Protein AF-A0A965YCU4-F1 (afdb_monomer)

Foldseek 3Di:
DPPDWDEEADFLDQVCPVPQDVHNPPAPRLLSNVVPGQEYEDEVQQQQPPPPHNPPDDVVNVVVNVVSHDPRHYYHYRDHD

Sequence (81 aa):
MEGVHIGTCSWKYPSWEGLVYTQACEDEYLSQYQRRYRTVEVDQWFWSLGRSSYGLPDSSVVASYDRATDSSFRFTIKCPN

Radius of gyration: 13.8 Å; Cα contacts (8 Å, |Δi|>4): 101; chains: 1; bounding box: 33×26×37 Å

Secondary structure (DSSP, 8-state):
-TT---EEE----GGGBTTTBS-TTTS-HHHHHTTT-SEEEE-TTGGGSSSSS--PPPHHHHHHHHHHS-TT-EEEE----

Solvent-accessible surface area (backbone atoms only — not comparable to full-atom values): 5030 Å² total; per-residue (Å²): 122,88,93,70,74,60,62,45,82,57,70,91,54,73,86,34,47,82,76,64,31,90,52,82,82,85,48,62,55,60,47,44,40,55,78,80,30,49,30,38,34,45,55,91,34,24,82,18,39,93,55,105,51,74,48,62,87,54,65,70,59,54,52,49,53,53,74,41,46,61,94,82,54,44,80,46,73,45,69,58,88

Nearest PDB structures (foldseek):
  2r8r-assembly1_A  TM=4.314E-01  e=1.190E+00  Pseudomonas syringae pv. tomato str. DC3000
  2r8r-assembly2_B  TM=4.346E-01  e=2.805E+00  Pseudomonas syringae pv. tomato str. DC3000

Structure (mmCIF, N/CA/C/O backbone):
data_AF-A0A965YCU4-F1
#
_entry.id   AF-A0A965YCU4-F1
#
loop_
_atom_site.group_PDB
_atom_site.id
_atom_site.type_symbol
_atom_site.label_atom_id
_atom_site.label_alt_id
_atom_site.label_comp_id
_atom_site.label_asym_id
_atom_site.label_entity_id
_atom_site.label_seq_id
_atom_site.pdbx_PDB_ins_code
_atom_site.Cartn_x
_atom_site.Cartn_y
_atom_site.Cartn_z
_atom_site.occupancy
_atom_site.B_iso_or_equiv
_atom_site.auth_seq_id
_atom_site.auth_comp_id
_atom_site.auth_asym_id
_atom_site.auth_atom_id
_atom_site.pdbx_PDB_model_num
ATOM 1 N N . MET A 1 1 ? -19.970 0.253 9.219 1.00 51.25 1 MET A N 1
ATOM 2 C CA . MET A 1 1 ? -19.979 0.150 7.746 1.00 51.25 1 MET A CA 1
ATOM 3 C C . MET A 1 1 ? -19.241 -1.122 7.388 1.00 51.25 1 MET A C 1
ATOM 5 O O . MET A 1 1 ? -18.026 -1.094 7.253 1.00 51.25 1 MET A O 1
ATOM 9 N N . GLU A 1 2 ? -19.943 -2.249 7.351 1.00 72.00 2 GLU A N 1
ATOM 10 C CA . GLU A 1 2 ? -19.346 -3.487 6.845 1.00 72.00 2 GLU A CA 1
ATOM 11 C C . GLU A 1 2 ? -19.230 -3.387 5.318 1.00 72.00 2 GLU A C 1
ATOM 13 O O . GLU A 1 2 ? -20.148 -2.906 4.656 1.00 72.00 2 GLU A O 1
ATOM 18 N N . GLY A 1 3 ? -18.074 -3.771 4.771 1.00 84.50 3 GLY A N 1
ATOM 19 C CA . GLY A 1 3 ? -17.840 -3.862 3.325 1.00 84.50 3 GLY A CA 1
ATOM 20 C C . GLY A 1 3 ? -17.281 -2.618 2.622 1.00 84.50 3 GLY A C 1
ATOM 21 O O . GLY A 1 3 ? -16.965 -2.706 1.440 1.00 84.50 3 GLY A O 1
ATOM 22 N N . VAL A 1 4 ? -17.109 -1.479 3.304 1.00 92.62 4 VAL A N 1
ATOM 23 C CA . VAL A 1 4 ? -16.470 -0.289 2.707 1.00 92.62 4 VAL A CA 1
ATOM 24 C C . VAL A 1 4 ? -15.037 -0.157 3.214 1.00 92.62 4 VAL A C 1
ATOM 26 O O . VAL A 1 4 ? -14.813 0.045 4.406 1.00 92.62 4 VAL A O 1
ATOM 29 N N . HIS A 1 5 ? -14.071 -0.224 2.297 1.00 95.25 5 HIS A N 1
ATOM 30 C CA . HIS A 1 5 ? -12.664 0.038 2.585 1.00 95.25 5 HIS A CA 1
ATOM 31 C C . HIS A 1 5 ? -12.251 1.392 2.004 1.00 95.25 5 HIS A C 1
ATOM 33 O O . HIS A 1 5 ? -12.471 1.661 0.826 1.00 95.25 5 HIS A O 1
ATOM 39 N N . ILE A 1 6 ? -11.637 2.235 2.834 1.00 96.00 6 ILE A N 1
ATOM 40 C CA . ILE A 1 6 ? -11.088 3.534 2.431 1.00 96.00 6 ILE A CA 1
ATOM 41 C C . ILE A 1 6 ? -9.567 3.458 2.547 1.00 96.00 6 ILE A C 1
ATOM 43 O O . ILE A 1 6 ? -9.040 2.970 3.552 1.00 96.00 6 ILE A O 1
ATOM 47 N N . GLY A 1 7 ? -8.884 3.934 1.511 1.00 97.19 7 GLY A N 1
ATOM 48 C CA . GLY A 1 7 ? -7.434 3.917 1.385 1.00 97.19 7 GLY A CA 1
ATOM 49 C C . GLY A 1 7 ? -6.949 4.957 0.383 1.00 97.19 7 GLY A C 1
ATOM 50 O O . GLY A 1 7 ? -7.709 5.823 -0.049 1.00 97.19 7 GLY A O 1
ATOM 51 N N . THR A 1 8 ? -5.678 4.859 0.015 1.00 97.94 8 THR A N 1
ATOM 52 C CA . THR A 1 8 ? -4.994 5.773 -0.910 1.00 97.94 8 THR A CA 1
ATOM 53 C C . THR A 1 8 ? -4.453 5.022 -2.123 1.00 97.94 8 THR A C 1
ATOM 55 O O . THR A 1 8 ? -4.323 3.797 -2.105 1.00 97.94 8 THR A O 1
ATOM 58 N N . CYS A 1 9 ? -4.107 5.766 -3.173 1.00 96.75 9 CYS A N 1
ATOM 59 C CA . CYS A 1 9 ? -3.225 5.270 -4.223 1.00 96.75 9 CYS A CA 1
ATOM 60 C C . CYS A 1 9 ? -1.781 5.466 -3.759 1.00 96.75 9 CYS A C 1
ATOM 62 O O . CYS A 1 9 ? -1.377 6.593 -3.467 1.00 96.75 9 CYS A O 1
ATOM 64 N N . SER A 1 10 ? -1.038 4.363 -3.631 1.00 94.50 10 SER A N 1
ATOM 65 C CA . SER A 1 10 ? 0.298 4.321 -3.033 1.00 94.50 10 SER A CA 1
ATOM 66 C C . SER A 1 10 ? 0.362 4.686 -1.533 1.00 94.50 10 SER A C 1
ATOM 68 O O . SER A 1 10 ? -0.597 5.163 -0.923 1.00 94.50 10 SER A O 1
ATOM 70 N N . TRP A 1 11 ? 1.510 4.390 -0.908 1.00 94.81 11 TRP A N 1
ATOM 71 C CA . TRP A 1 11 ? 1.759 4.576 0.535 1.00 94.81 11 TRP A CA 1
ATOM 72 C C . TRP A 1 11 ? 3.227 4.880 0.888 1.00 94.81 11 TRP A C 1
ATOM 74 O O . TRP A 1 11 ? 3.600 4.869 2.050 1.00 94.81 11 TRP A O 1
ATOM 84 N N . LYS A 1 12 ? 4.128 5.091 -0.073 1.00 92.06 12 LYS A N 1
ATOM 85 C CA . LYS A 1 12 ? 5.567 5.260 0.228 1.00 92.06 12 LYS A CA 1
ATOM 86 C C . LYS A 1 12 ? 5.946 6.740 0.258 1.00 92.06 12 LYS A C 1
ATOM 88 O O . LYS A 1 12 ? 6.775 7.182 -0.532 1.00 92.06 12 LYS A O 1
ATOM 93 N N . TYR A 1 13 ? 5.304 7.507 1.138 1.00 92.50 13 TYR A N 1
ATOM 94 C CA . TYR A 1 13 ? 5.447 8.965 1.196 1.00 92.50 13 TYR A CA 1
ATOM 95 C C . TYR A 1 13 ? 6.081 9.423 2.519 1.00 92.50 13 TYR A C 1
ATOM 97 O O . TYR A 1 13 ? 5.373 9.515 3.521 1.00 92.50 13 TYR A O 1
ATOM 105 N N . PRO A 1 14 ? 7.381 9.790 2.538 1.00 91.56 14 PRO A N 1
ATOM 106 C CA . PRO A 1 14 ? 8.026 10.341 3.736 1.00 91.56 14 PRO A CA 1
ATOM 107 C C . PRO A 1 14 ? 7.313 11.584 4.288 1.00 91.56 14 PRO A C 1
ATOM 109 O O . PRO A 1 14 ? 7.299 11.819 5.490 1.00 91.56 14 PRO A O 1
ATOM 112 N N . SER A 1 15 ? 6.654 12.357 3.418 1.00 93.31 15 SER A N 1
ATOM 113 C CA . SER A 1 15 ? 5.865 13.536 3.794 1.00 93.31 15 SER A CA 1
ATOM 114 C C . SER A 1 15 ? 4.636 13.231 4.659 1.00 93.31 15 SER A C 1
ATOM 116 O O . SER A 1 15 ? 3.980 14.163 5.115 1.00 93.31 15 SER A O 1
ATOM 118 N N . TRP A 1 16 ? 4.292 11.958 4.873 1.00 94.75 16 TRP A N 1
ATOM 119 C CA . TRP A 1 16 ? 3.224 11.554 5.788 1.00 94.75 16 TRP A CA 1
ATOM 120 C C . TRP A 1 16 ? 3.727 11.247 7.206 1.00 94.75 16 TRP A C 1
ATOM 122 O O . TRP A 1 16 ? 2.936 10.816 8.049 1.00 94.75 16 TRP A O 1
ATOM 132 N N . GLU A 1 17 ? 5.010 11.458 7.499 1.00 93.06 17 GLU A N 1
ATOM 133 C CA . GLU A 1 17 ? 5.506 11.454 8.876 1.00 93.06 17 GLU A CA 1
ATOM 134 C C . GLU A 1 17 ? 4.771 12.510 9.722 1.00 93.06 17 GLU A C 1
ATOM 136 O O . GLU A 1 17 ? 4.504 13.622 9.269 1.00 93.06 17 GLU A O 1
ATOM 141 N N . GLY A 1 1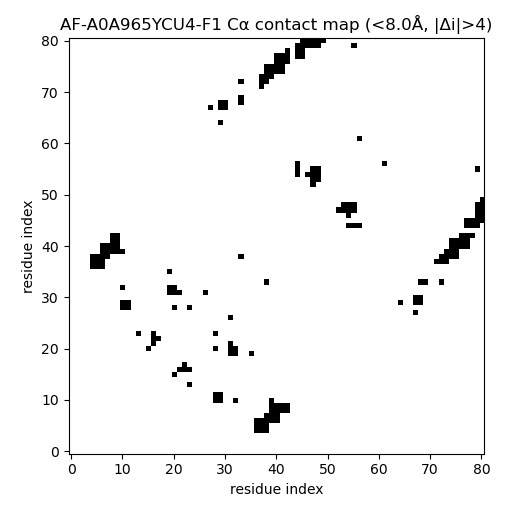8 ? 4.348 12.126 10.926 1.00 91.81 18 GLY A N 1
ATOM 142 C CA . GLY A 1 18 ? 3.479 12.926 11.793 1.00 91.81 18 GLY A CA 1
ATOM 143 C C . GLY A 1 18 ? 1.992 12.921 11.407 1.00 91.81 18 GLY A C 1
ATOM 144 O O . GLY A 1 18 ? 1.173 13.435 12.168 1.00 91.81 18 GLY A O 1
ATOM 145 N N . LEU A 1 19 ? 1.616 12.328 10.266 1.00 93.25 19 LEU A N 1
ATOM 146 C CA . LEU A 1 19 ? 0.222 12.209 9.807 1.00 93.25 19 LEU A CA 1
ATOM 147 C C . LEU A 1 19 ? -0.260 10.752 9.789 1.00 93.25 19 LEU A C 1
ATOM 149 O O . LEU A 1 19 ? -1.289 10.420 10.378 1.00 93.25 19 LEU A O 1
ATOM 153 N N . VAL A 1 20 ? 0.477 9.892 9.083 1.00 93.75 20 VAL A N 1
ATOM 154 C CA . VAL A 1 20 ? 0.219 8.449 8.943 1.00 93.75 20 VAL A CA 1
ATOM 155 C C . VAL A 1 20 ? 1.343 7.631 9.580 1.00 93.75 20 VAL A C 1
ATOM 157 O O . VAL A 1 20 ? 1.072 6.562 10.122 1.00 93.75 20 VAL A O 1
ATOM 160 N N . TYR A 1 21 ? 2.583 8.130 9.538 1.00 93.31 21 TYR A N 1
ATOM 161 C CA . TYR A 1 21 ? 3.768 7.440 10.058 1.00 93.31 21 TYR A CA 1
ATOM 162 C C . TYR A 1 21 ? 4.295 8.120 11.313 1.00 93.31 21 TYR A C 1
ATOM 164 O O . TYR A 1 21 ? 4.336 9.347 11.378 1.00 93.31 21 TYR A O 1
ATOM 172 N N . THR A 1 22 ? 4.727 7.328 12.293 1.00 88.69 22 THR A N 1
ATOM 173 C CA . THR A 1 22 ? 5.410 7.849 13.484 1.00 88.69 22 THR A CA 1
ATOM 174 C C . THR A 1 22 ? 6.831 8.278 13.128 1.00 88.69 22 THR A C 1
ATOM 176 O O . THR A 1 22 ? 7.245 9.369 13.498 1.00 88.69 22 THR A O 1
ATOM 179 N N . GLN A 1 23 ? 7.551 7.437 12.377 1.00 82.38 23 GLN A N 1
ATOM 180 C CA . GLN A 1 23 ? 8.890 7.718 11.860 1.00 82.38 23 GLN A CA 1
ATOM 181 C C . GLN A 1 23 ? 9.136 6.878 10.601 1.00 82.38 23 GLN A C 1
ATOM 183 O O . GLN A 1 23 ? 8.815 5.689 10.573 1.00 82.38 23 GLN A O 1
ATOM 188 N N . ALA A 1 24 ? 9.717 7.470 9.560 1.00 67.69 24 ALA A N 1
ATOM 189 C CA . ALA A 1 24 ? 9.953 6.821 8.266 1.00 67.69 24 ALA A CA 1
ATOM 190 C C . ALA A 1 24 ? 10.959 5.644 8.278 1.00 67.69 24 ALA A C 1
ATOM 192 O O . ALA A 1 24 ? 11.058 4.916 7.292 1.00 67.69 24 ALA A O 1
ATOM 193 N N . CYS A 1 25 ? 11.740 5.489 9.351 1.00 64.56 25 CYS A N 1
ATOM 194 C CA . CYS A 1 25 ? 12.961 4.673 9.373 1.00 64.56 25 CYS A CA 1
ATOM 195 C C . CYS A 1 25 ? 12.851 3.376 10.200 1.00 64.56 25 CYS A C 1
ATOM 197 O O . CYS A 1 25 ? 13.596 2.436 9.943 1.00 64.56 25 CYS A O 1
ATOM 199 N N . GLU A 1 26 ? 11.951 3.310 11.186 1.00 56.69 26 GLU A N 1
ATOM 200 C CA . GLU A 1 26 ? 11.948 2.204 12.162 1.00 56.69 26 GLU A CA 1
ATOM 201 C C . GLU A 1 26 ? 11.071 1.015 11.742 1.00 56.69 26 GLU A C 1
ATOM 203 O O . GLU A 1 26 ? 11.443 -0.132 11.968 1.00 56.69 26 GLU A O 1
ATOM 208 N N . ASP A 1 27 ? 9.949 1.286 11.071 1.00 61.47 27 ASP A N 1
ATOM 209 C CA . ASP A 1 27 ? 8.997 0.292 10.570 1.00 61.47 27 ASP A CA 1
ATOM 210 C C . ASP A 1 27 ? 8.788 0.498 9.060 1.00 61.47 27 ASP A C 1
ATOM 212 O O . ASP A 1 27 ? 8.661 1.640 8.606 1.00 61.47 27 ASP A O 1
ATOM 216 N N . GLU A 1 28 ? 8.661 -0.583 8.275 1.00 82.06 28 GLU A N 1
ATOM 217 C CA . GLU A 1 28 ? 8.261 -0.475 6.863 1.00 82.06 28 GLU A CA 1
ATOM 218 C C . GLU A 1 28 ? 6.952 0.330 6.740 1.00 82.06 28 GLU A C 1
ATOM 220 O O . GLU A 1 28 ? 5.972 0.037 7.422 1.00 82.06 28 GLU A O 1
ATOM 225 N N . TYR A 1 29 ? 6.894 1.323 5.841 1.00 93.69 29 TYR A N 1
ATOM 226 C CA . TYR A 1 29 ? 5.728 2.214 5.691 1.00 93.69 29 TYR A CA 1
ATOM 227 C C . TYR A 1 29 ? 4.379 1.488 5.655 1.00 93.69 29 TYR A C 1
ATOM 229 O O . TYR A 1 29 ? 3.385 1.999 6.163 1.00 93.69 29 TYR A O 1
ATOM 237 N N . LEU A 1 30 ? 4.328 0.301 5.046 1.00 94.69 30 LEU A N 1
ATOM 238 C CA . LEU A 1 30 ? 3.098 -0.472 4.910 1.00 94.69 30 LEU A CA 1
ATOM 239 C C . LEU A 1 30 ? 2.585 -1.008 6.257 1.00 94.69 30 LEU A C 1
ATOM 241 O O . LEU A 1 30 ? 1.377 -0.995 6.500 1.00 94.69 30 LEU A O 1
ATOM 245 N N . SER A 1 31 ? 3.490 -1.408 7.154 1.00 94.19 31 SER A N 1
ATOM 246 C CA . SER A 1 31 ? 3.119 -1.929 8.471 1.00 94.19 31 SER A CA 1
ATOM 247 C C . SER A 1 31 ? 2.550 -0.830 9.371 1.00 94.19 31 SER A C 1
ATOM 249 O O . SER A 1 31 ? 1.635 -1.086 10.154 1.00 94.19 31 SER A O 1
ATOM 251 N N . GLN A 1 32 ? 3.032 0.407 9.216 1.00 95.00 32 GLN A N 1
ATOM 252 C CA . GLN A 1 32 ? 2.462 1.589 9.863 1.00 95.00 32 GLN A CA 1
ATOM 253 C C . GLN A 1 32 ? 1.149 2.015 9.191 1.00 95.00 32 GLN A C 1
ATOM 255 O O . GLN A 1 32 ? 0.167 2.296 9.875 1.00 95.00 32 GLN A O 1
ATOM 260 N N . TYR A 1 33 ? 1.095 1.995 7.856 1.00 96.31 33 TYR A N 1
ATOM 261 C CA . TYR A 1 33 ? -0.083 2.377 7.074 1.00 96.31 33 TYR A CA 1
ATOM 262 C C . TYR A 1 33 ? -1.327 1.555 7.445 1.00 96.31 33 TYR A C 1
ATOM 264 O O . TYR A 1 33 ? -2.410 2.122 7.629 1.00 96.31 3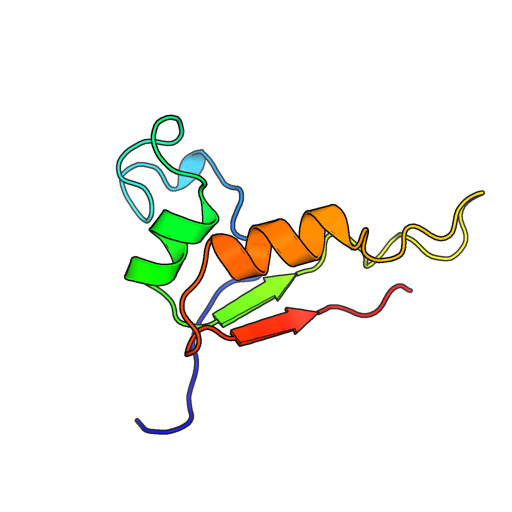3 TYR A O 1
ATOM 272 N N . GLN A 1 34 ? -1.175 0.236 7.637 1.00 95.19 34 GLN A N 1
ATOM 273 C CA . GLN A 1 34 ? -2.288 -0.657 7.996 1.00 95.19 34 GLN A CA 1
ATOM 274 C C . GLN A 1 34 ? -2.975 -0.275 9.319 1.00 95.19 34 GLN A C 1
ATOM 276 O O . GLN A 1 34 ? -4.136 -0.612 9.549 1.00 95.19 34 GLN A O 1
ATOM 281 N N . ARG A 1 35 ? -2.264 0.433 10.211 1.00 93.56 35 ARG A N 1
ATOM 282 C CA . ARG A 1 35 ? -2.802 0.867 11.508 1.00 93.56 35 ARG A CA 1
ATOM 283 C C . ARG A 1 35 ? -3.909 1.912 11.326 1.00 93.56 35 ARG A C 1
ATOM 285 O O . ARG A 1 35 ? -4.738 2.077 12.217 1.00 93.56 35 ARG A O 1
ATOM 292 N N . ARG A 1 36 ? -3.940 2.605 10.177 1.00 94.94 36 ARG A N 1
ATOM 293 C CA . ARG A 1 36 ? -4.885 3.692 9.873 1.00 94.94 36 ARG A CA 1
ATOM 294 C C . ARG A 1 36 ? -5.878 3.367 8.760 1.00 94.94 36 ARG A C 1
ATOM 296 O O . ARG A 1 36 ? -7.017 3.832 8.828 1.00 94.94 36 ARG A O 1
ATOM 303 N N . TYR A 1 37 ? -5.459 2.602 7.757 1.00 96.81 37 TYR A N 1
ATOM 304 C CA . TYR A 1 37 ? -6.261 2.253 6.584 1.00 96.81 37 TYR A CA 1
ATOM 305 C C . TYR A 1 37 ? -6.300 0.738 6.390 1.00 96.81 37 TYR A C 1
ATOM 307 O O . TYR A 1 37 ? -5.399 0.027 6.818 1.00 96.81 37 TYR A O 1
ATOM 315 N N . ARG A 1 38 ? -7.353 0.234 5.739 1.00 96.25 38 ARG A N 1
ATOM 316 C CA . ARG A 1 38 ? -7.562 -1.215 5.529 1.00 96.25 38 ARG A CA 1
ATOM 317 C C . ARG A 1 38 ? -7.418 -1.657 4.075 1.00 96.25 38 ARG A C 1
ATOM 319 O O . ARG A 1 38 ? -7.598 -2.835 3.782 1.00 96.25 38 ARG A O 1
ATOM 326 N N . THR A 1 39 ? -7.127 -0.727 3.171 1.00 97.88 39 THR A N 1
ATOM 327 C CA . THR A 1 39 ? -6.869 -1.030 1.765 1.00 97.88 39 THR A CA 1
ATOM 328 C C . THR A 1 39 ? -5.868 -0.052 1.174 1.00 97.88 39 THR A C 1
ATOM 330 O O . THR A 1 39 ? -5.774 1.080 1.646 1.00 97.88 39 THR A O 1
ATOM 333 N N . VAL A 1 40 ? -5.166 -0.460 0.121 1.00 97.94 40 VAL A N 1
ATOM 334 C CA . VAL A 1 40 ? -4.333 0.435 -0.692 1.00 97.94 40 VAL A CA 1
ATOM 335 C C . VAL A 1 40 ? -4.390 0.038 -2.163 1.00 97.94 40 VAL A C 1
ATOM 337 O O . VAL A 1 40 ? -4.521 -1.145 -2.485 1.00 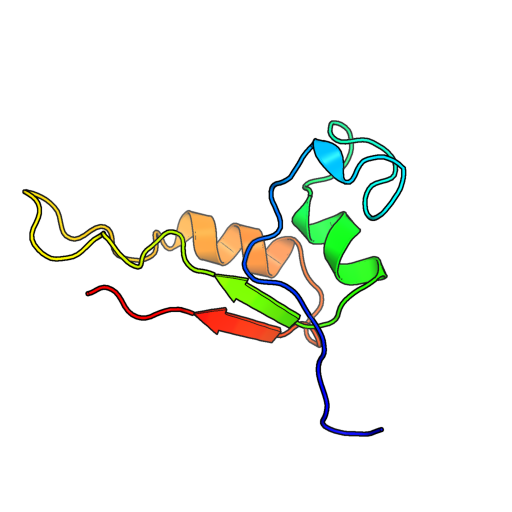97.94 40 VAL A O 1
ATOM 340 N N . GLU A 1 41 ? -4.295 1.018 -3.058 1.00 97.44 41 GLU A N 1
ATOM 341 C CA . GLU A 1 41 ? -4.056 0.765 -4.478 1.00 97.44 41 GLU A CA 1
ATOM 342 C C . GLU A 1 41 ? -2.546 0.746 -4.768 1.00 97.44 41 GLU A C 1
ATOM 344 O O . GLU A 1 41 ? -1.808 1.651 -4.371 1.00 97.44 41 GLU A O 1
ATOM 349 N N . VAL A 1 42 ? -2.097 -0.294 -5.472 1.00 93.81 42 VAL A N 1
ATOM 350 C CA . VAL A 1 42 ? -0.731 -0.475 -5.967 1.00 93.81 42 VAL A CA 1
ATOM 351 C C . VAL A 1 42 ? -0.695 -0.106 -7.450 1.00 93.81 42 VAL A C 1
ATOM 353 O O . VAL A 1 42 ? -1.239 -0.831 -8.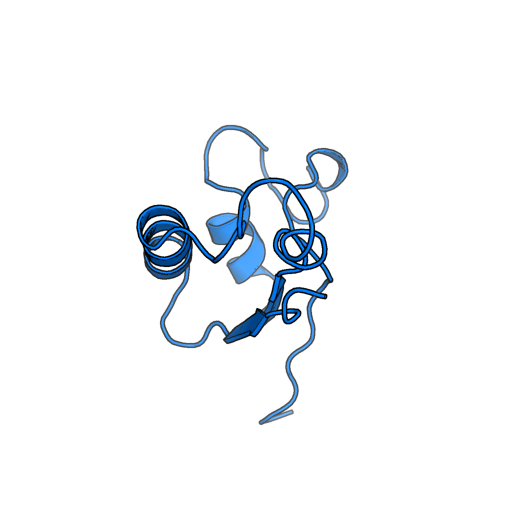284 1.00 93.81 42 VAL A O 1
ATOM 356 N N . ASP A 1 43 ? -0.020 0.990 -7.790 1.00 90.75 43 ASP A N 1
ATOM 357 C CA . ASP A 1 43 ? 0.074 1.518 -9.158 1.00 90.75 43 ASP A CA 1
ATOM 358 C C . ASP A 1 43 ? 1.479 1.412 -9.777 1.00 90.75 43 ASP A C 1
ATOM 360 O O . ASP A 1 43 ? 1.649 1.658 -10.971 1.00 90.75 43 ASP A O 1
ATOM 364 N N . GLN A 1 44 ? 2.480 0.976 -9.004 1.00 86.12 44 GLN A N 1
ATOM 365 C CA . GLN A 1 44 ? 3.888 0.912 -9.429 1.00 86.12 44 GLN A CA 1
ATOM 366 C C . GLN A 1 44 ? 4.140 0.041 -10.677 1.00 86.12 44 GLN A C 1
ATOM 368 O O . GLN A 1 44 ? 5.141 0.231 -11.364 1.00 86.12 44 GLN A O 1
ATOM 373 N N . TRP A 1 45 ? 3.245 -0.903 -10.984 1.00 85.94 45 TRP A N 1
ATOM 374 C CA . TRP A 1 45 ? 3.353 -1.785 -12.153 1.00 85.94 45 TRP A CA 1
ATOM 375 C C . TRP A 1 45 ? 2.573 -1.287 -13.368 1.00 85.94 45 TRP A C 1
ATOM 377 O O . TRP A 1 45 ? 2.606 -1.931 -14.407 1.00 85.94 45 TRP A O 1
ATOM 387 N N . PHE A 1 46 ? 1.877 -0.154 -13.275 1.00 85.81 46 PHE A N 1
ATOM 388 C CA . PHE A 1 46 ? 1.017 0.305 -14.361 1.00 85.81 46 PHE A CA 1
ATOM 389 C C . PHE A 1 46 ? 1.787 0.527 -15.668 1.00 85.81 46 PHE A C 1
ATOM 391 O O . PHE A 1 46 ? 1.333 0.075 -16.703 1.00 85.81 46 PHE A O 1
ATOM 398 N N . TRP A 1 47 ? 2.970 1.148 -15.624 1.00 74.94 47 TRP A N 1
ATOM 399 C CA . TRP A 1 47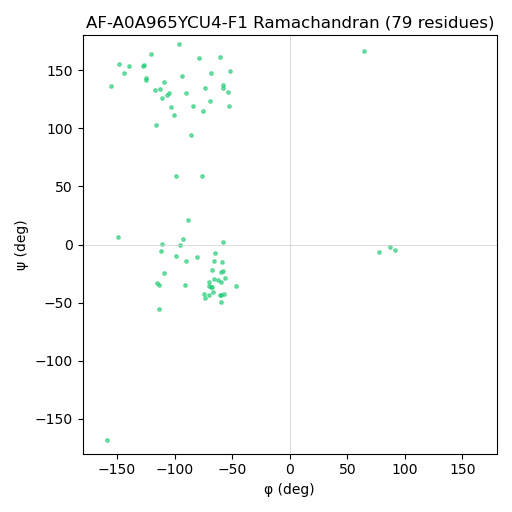 ? 3.771 1.510 -16.810 1.00 74.94 47 TRP A CA 1
ATOM 400 C C . TRP A 1 47 ? 4.731 0.415 -17.290 1.00 74.94 47 TRP A C 1
ATOM 402 O O . TRP A 1 47 ? 5.770 0.708 -17.891 1.00 74.94 47 TRP A O 1
ATOM 412 N N . SER A 1 48 ? 4.464 -0.832 -16.919 1.00 74.00 48 SER A N 1
ATOM 413 C CA . SER A 1 48 ? 5.457 -1.896 -16.991 1.00 74.00 48 SER A CA 1
ATOM 414 C C . SER A 1 48 ? 5.355 -2.792 -18.223 1.00 74.00 48 SER A C 1
ATOM 416 O O . SER A 1 48 ? 6.263 -3.582 -18.475 1.00 74.00 48 SER A O 1
ATOM 418 N N . LEU A 1 49 ? 4.284 -2.662 -19.000 1.00 70.69 49 LEU A N 1
ATOM 419 C CA . LEU A 1 49 ? 4.104 -3.313 -20.291 1.00 70.69 49 LEU A CA 1
ATOM 420 C C . LEU A 1 49 ? 4.570 -2.353 -21.412 1.00 70.69 49 LEU A C 1
ATOM 422 O O . LEU A 1 49 ? 4.488 -1.133 -21.301 1.00 70.69 49 LEU A O 1
ATOM 426 N N . GLY A 1 50 ? 5.160 -2.895 -22.483 1.00 64.44 50 GLY A N 1
ATOM 427 C CA . GLY A 1 50 ? 5.566 -2.116 -23.668 1.00 64.44 50 GLY A CA 1
ATOM 428 C C . GLY A 1 50 ? 6.960 -1.464 -23.646 1.00 64.44 50 GLY A C 1
ATOM 429 O O . GLY A 1 50 ? 7.368 -0.888 -24.655 1.00 64.44 50 GLY A O 1
ATOM 430 N N . ARG A 1 51 ? 7.737 -1.581 -22.558 1.00 58.03 51 ARG A N 1
ATOM 431 C CA . ARG A 1 51 ? 9.193 -1.308 -22.561 1.00 58.03 51 ARG A CA 1
ATOM 432 C C . ARG A 1 51 ? 9.973 -2.617 -22.734 1.00 58.03 51 ARG A C 1
ATOM 434 O O . ARG A 1 51 ? 9.383 -3.689 -22.713 1.00 58.03 51 ARG A O 1
ATOM 441 N N . SER A 1 52 ? 11.297 -2.563 -22.907 1.00 61.97 52 SER A N 1
ATOM 442 C CA . SER A 1 52 ? 12.171 -3.739 -23.123 1.00 61.97 52 SER A CA 1
ATOM 443 C C . SER A 1 52 ? 12.134 -4.814 -22.013 1.00 61.97 52 SER A C 1
ATOM 445 O O . SER A 1 52 ? 12.876 -5.790 -22.091 1.00 61.97 52 SER A O 1
ATOM 4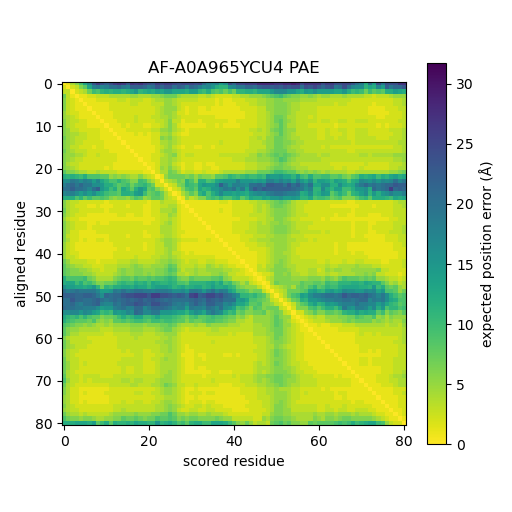47 N N . SER A 1 53 ? 11.300 -4.646 -20.983 1.00 59.66 53 SER A N 1
ATOM 448 C CA . SER A 1 53 ? 10.903 -5.673 -20.025 1.00 59.66 53 SER A CA 1
ATOM 449 C C . SER A 1 53 ? 9.409 -5.558 -19.700 1.00 59.66 53 SER A C 1
ATOM 451 O O . SER A 1 53 ? 8.820 -4.482 -19.772 1.00 59.66 53 SER A O 1
ATOM 453 N N . TYR A 1 54 ? 8.818 -6.687 -19.317 1.00 62.38 54 TYR A N 1
ATOM 454 C CA . TYR A 1 54 ? 7.510 -6.794 -18.682 1.00 62.38 54 TYR A CA 1
ATOM 455 C C . TYR A 1 54 ? 7.729 -6.602 -17.174 1.00 62.38 54 TYR A C 1
ATOM 457 O O . TYR A 1 54 ? 8.114 -7.535 -16.477 1.00 62.38 54 TYR A O 1
ATOM 465 N N . GLY A 1 55 ? 7.582 -5.389 -16.638 1.00 68.25 55 GLY A N 1
ATOM 466 C CA . GLY A 1 55 ? 7.757 -5.141 -15.195 1.00 68.25 55 GLY A CA 1
ATOM 467 C C . GLY A 1 55 ? 6.551 -5.633 -14.382 1.00 68.25 55 GLY A C 1
ATOM 468 O O . GLY A 1 55 ? 5.861 -4.860 -13.714 1.00 68.25 55 GLY A O 1
ATOM 469 N N . LEU A 1 56 ? 6.271 -6.931 -14.494 1.00 77.12 56 LEU A N 1
ATOM 470 C CA . LEU A 1 56 ? 5.268 -7.648 -13.719 1.00 77.12 56 LEU A CA 1
ATOM 471 C C . LEU A 1 56 ? 5.591 -7.576 -12.216 1.00 77.12 56 LEU A C 1
ATOM 473 O O . LEU A 1 56 ? 6.736 -7.306 -11.842 1.00 77.12 56 LEU A O 1
ATOM 477 N N . PRO A 1 57 ? 4.601 -7.840 -11.34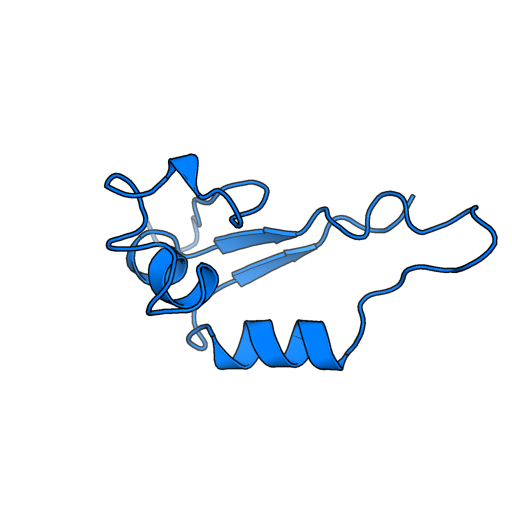4 1.00 79.38 57 PRO A N 1
ATOM 478 C CA . PRO A 1 57 ? 4.840 -7.957 -9.914 1.00 79.38 57 PRO A CA 1
ATOM 479 C C . PRO A 1 57 ? 5.953 -8.962 -9.609 1.00 79.38 57 PRO A C 1
ATOM 481 O O . PRO A 1 57 ? 5.829 -10.149 -9.909 1.00 79.38 57 PRO A O 1
ATOM 484 N N . ASP A 1 58 ? 7.030 -8.491 -8.985 1.00 84.31 58 ASP A N 1
ATOM 485 C CA . ASP A 1 58 ? 8.053 -9.367 -8.425 1.00 84.31 58 ASP A CA 1
ATOM 486 C C . ASP A 1 58 ? 7.464 -10.100 -7.210 1.00 84.31 58 ASP A C 1
ATOM 488 O O . ASP A 1 58 ? 6.977 -9.474 -6.262 1.00 84.31 58 ASP A O 1
ATOM 492 N N . SER A 1 59 ? 7.499 -11.434 -7.225 1.00 89.69 59 SER A N 1
ATOM 493 C CA . SER A 1 59 ? 6.920 -12.260 -6.162 1.00 89.69 59 SER A CA 1
ATOM 494 C C . SER A 1 59 ? 7.536 -11.990 -4.789 1.00 89.69 59 SER A C 1
ATOM 496 O O . SER A 1 59 ? 6.842 -12.093 -3.780 1.00 89.69 59 SER A O 1
ATOM 498 N N . SER A 1 60 ? 8.821 -11.629 -4.724 1.00 91.19 60 SER A N 1
ATOM 499 C CA . SER A 1 60 ? 9.488 -11.292 -3.463 1.00 91.19 60 SER A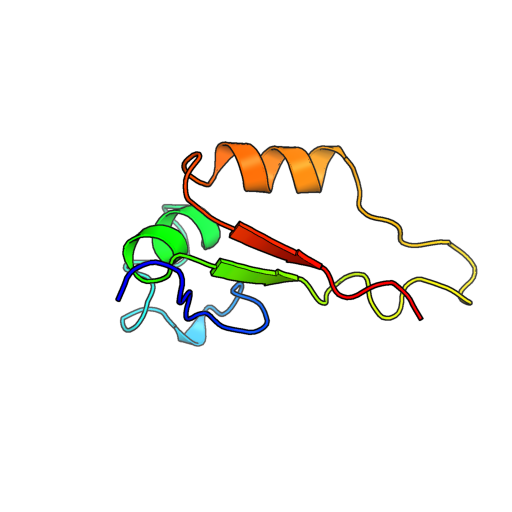 CA 1
ATOM 500 C C . SER A 1 60 ? 8.946 -9.993 -2.864 1.00 91.19 60 SER A C 1
ATOM 502 O O . SER A 1 60 ? 8.762 -9.908 -1.647 1.00 91.19 60 SER A O 1
ATOM 504 N N . VAL A 1 61 ? 8.609 -9.023 -3.721 1.00 89.69 61 VAL A N 1
ATOM 505 C CA . VAL A 1 61 ? 7.985 -7.752 -3.339 1.00 89.69 61 VAL A CA 1
ATOM 506 C C . VAL A 1 61 ? 6.542 -7.973 -2.887 1.00 89.69 61 VAL A C 1
ATOM 508 O O . VAL A 1 61 ? 6.128 -7.438 -1.865 1.00 89.69 61 VAL A O 1
ATOM 511 N N . VAL A 1 62 ? 5.774 -8.804 -3.597 1.00 91.94 62 VAL A N 1
ATOM 512 C CA . VAL A 1 62 ? 4.410 -9.168 -3.167 1.00 91.94 62 VAL A CA 1
ATOM 513 C C . VAL A 1 62 ? 4.443 -9.871 -1.806 1.00 91.94 62 VAL A C 1
ATOM 515 O O . VAL A 1 62 ? 3.667 -9.532 -0.916 1.00 91.94 62 VAL A O 1
ATOM 518 N N . ALA A 1 63 ? 5.383 -10.796 -1.607 1.00 94.31 63 ALA A N 1
ATOM 519 C CA . ALA A 1 63 ? 5.533 -11.505 -0.342 1.00 94.31 63 ALA A CA 1
ATOM 520 C C . ALA A 1 63 ? 5.959 -10.585 0.815 1.00 94.31 63 ALA A C 1
ATOM 522 O O . ALA A 1 63 ? 5.625 -10.869 1.964 1.00 94.31 63 ALA A O 1
ATOM 523 N N . SER A 1 64 ? 6.699 -9.498 0.559 1.00 93.44 64 SER A N 1
ATOM 524 C CA . SER A 1 64 ? 6.989 -8.522 1.616 1.00 93.44 64 SER A CA 1
ATOM 525 C C . SER A 1 64 ? 5.745 -7.732 2.013 1.00 93.44 64 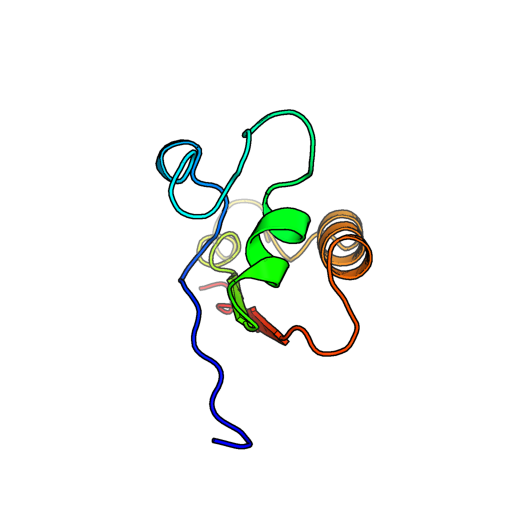SER A C 1
ATOM 527 O O . SER A 1 64 ? 5.557 -7.480 3.199 1.00 93.44 64 SER A O 1
ATOM 529 N N . TYR A 1 65 ? 4.853 -7.417 1.067 1.00 93.94 65 TYR A N 1
ATOM 530 C CA . TYR A 1 65 ? 3.596 -6.726 1.378 1.00 93.94 65 TYR A CA 1
ATOM 531 C C . TYR A 1 65 ? 2.657 -7.589 2.219 1.00 93.94 65 TYR A C 1
ATOM 533 O O . TYR A 1 65 ? 2.070 -7.090 3.178 1.00 93.94 65 TYR A O 1
ATOM 541 N N . ASP A 1 66 ? 2.576 -8.882 1.903 1.00 94.88 66 ASP A N 1
ATOM 542 C CA . ASP A 1 66 ? 1.831 -9.863 2.695 1.00 94.88 66 ASP A CA 1
ATOM 543 C C . ASP A 1 66 ? 2.376 -9.950 4.129 1.00 94.88 66 ASP A C 1
ATOM 545 O O . ASP A 1 66 ? 1.633 -9.756 5.083 1.00 94.88 66 ASP A O 1
ATOM 549 N N . ARG A 1 67 ? 3.699 -10.092 4.305 1.00 95.38 67 ARG A N 1
ATOM 550 C CA . ARG A 1 67 ? 4.320 -10.111 5.646 1.00 95.38 67 ARG A CA 1
ATOM 551 C C . ARG A 1 67 ? 4.136 -8.813 6.433 1.00 95.38 67 ARG A C 1
ATOM 553 O O . ARG A 1 67 ? 4.129 -8.847 7.661 1.00 95.38 67 ARG A O 1
ATOM 560 N N . ALA A 1 68 ? 4.041 -7.677 5.748 1.00 94.44 68 ALA A N 1
ATOM 561 C CA . ALA A 1 68 ? 3.892 -6.373 6.380 1.00 94.44 68 ALA A CA 1
ATOM 562 C C . ALA A 1 68 ? 2.450 -6.069 6.818 1.00 94.44 68 ALA A C 1
ATOM 564 O O . ALA A 1 68 ? 2.245 -5.086 7.532 1.00 94.44 68 ALA A O 1
ATOM 565 N N . THR A 1 69 ? 1.458 -6.867 6.404 1.00 96.06 69 THR A N 1
ATOM 566 C CA . THR A 1 69 ? 0.034 -6.602 6.658 1.00 96.06 69 THR A CA 1
ATOM 567 C C . THR A 1 69 ? -0.684 -7.784 7.300 1.00 96.06 69 THR A C 1
ATOM 569 O O . THR A 1 69 ? -0.279 -8.934 7.177 1.00 96.06 69 THR A O 1
ATOM 572 N N . ASP A 1 70 ? -1.757 -7.506 8.037 1.00 95.75 70 ASP A N 1
ATOM 573 C CA . ASP A 1 70 ? -2.625 -8.550 8.572 1.00 95.75 70 ASP A CA 1
ATOM 574 C C . ASP A 1 70 ? -3.594 -9.104 7.506 1.00 95.75 70 ASP A C 1
ATOM 576 O O . ASP A 1 70 ? -3.903 -8.462 6.501 1.00 95.75 70 ASP A O 1
ATOM 580 N N . SER A 1 71 ? -4.140 -10.298 7.762 1.00 95.81 71 SER A N 1
ATOM 581 C CA . SER A 1 71 ? -5.043 -11.020 6.842 1.00 95.81 71 SER A CA 1
ATOM 582 C C . SER A 1 71 ? -6.332 -10.277 6.439 1.00 95.81 71 SER A C 1
ATOM 584 O O . SER A 1 71 ? -7.019 -10.673 5.490 1.00 95.81 71 SER A O 1
ATOM 586 N N . SER A 1 72 ? -6.704 -9.209 7.149 1.00 94.62 72 SER A N 1
ATOM 587 C CA . SER A 1 72 ? -7.878 -8.388 6.834 1.00 94.62 72 SER A CA 1
ATOM 588 C C . SER A 1 72 ? -7.561 -7.222 5.894 1.00 94.62 72 SER A C 1
ATOM 590 O O . SER A 1 72 ? -8.487 -6.635 5.329 1.00 94.62 72 SER A O 1
ATOM 592 N N . PHE A 1 73 ? -6.282 -6.893 5.695 1.00 97.12 73 PHE A N 1
ATOM 593 C CA . PHE A 1 73 ? -5.864 -5.848 4.772 1.00 97.12 73 PHE A CA 1
ATOM 594 C C . PHE A 1 73 ? -6.142 -6.264 3.321 1.00 97.12 73 PHE A C 1
ATOM 596 O O . PHE A 1 73 ? -6.143 -7.449 2.970 1.00 97.12 73 PHE A O 1
ATOM 603 N N . ARG A 1 74 ? -6.454 -5.292 2.464 1.00 96.75 74 ARG A N 1
ATOM 604 C CA . ARG A 1 74 ? -6.789 -5.531 1.056 1.00 96.75 74 ARG A CA 1
ATOM 605 C C . ARG A 1 74 ? -5.888 -4.722 0.134 1.00 96.75 74 ARG A C 1
ATOM 607 O O . ARG A 1 74 ? -5.535 -3.582 0.419 1.00 96.75 74 ARG A O 1
ATOM 614 N N . PHE A 1 75 ? -5.541 -5.319 -0.997 1.00 96.75 75 PHE A N 1
ATOM 615 C CA . PHE A 1 75 ? -4.786 -4.657 -2.051 1.00 96.75 75 PHE A CA 1
ATOM 616 C C . PHE A 1 75 ? -5.646 -4.592 -3.304 1.00 96.75 75 PHE A C 1
ATOM 618 O O . PHE A 1 75 ? -6.218 -5.599 -3.722 1.00 96.75 75 PHE A O 1
ATOM 625 N N . THR A 1 76 ? -5.686 -3.419 -3.922 1.00 96.12 76 THR A N 1
ATOM 626 C CA . THR A 1 76 ? -6.154 -3.253 -5.297 1.00 96.12 76 THR A CA 1
ATOM 627 C C . THR A 1 76 ? -4.927 -3.046 -6.165 1.00 96.12 76 THR A C 1
ATOM 629 O O . THR A 1 76 ? -4.069 -2.235 -5.833 1.00 96.12 76 THR A O 1
ATOM 632 N N . ILE A 1 77 ? -4.806 -3.783 -7.264 1.00 92.75 77 ILE A N 1
ATOM 633 C CA . ILE A 1 77 ? -3.639 -3.691 -8.143 1.00 92.75 77 ILE A CA 1
ATOM 634 C C . ILE A 1 77 ? -4.072 -3.062 -9.458 1.00 92.75 77 ILE A C 1
ATOM 636 O O . ILE A 1 77 ? -4.993 -3.552 -10.113 1.00 92.75 77 ILE A O 1
ATOM 640 N N . LYS A 1 78 ? -3.388 -1.992 -9.860 1.00 91.00 78 LYS A N 1
ATOM 641 C CA . LYS A 1 78 ? -3.574 -1.398 -11.177 1.00 91.00 78 LYS A CA 1
ATOM 642 C C . LYS A 1 78 ? -2.890 -2.287 -12.214 1.00 91.00 78 LYS A C 1
ATOM 644 O O . LYS A 1 78 ? -1.670 -2.455 -12.180 1.00 91.00 78 LYS A O 1
ATOM 649 N N . CYS A 1 79 ? -3.679 -2.884 -13.105 1.00 86.62 79 CYS A N 1
ATOM 650 C CA . CYS A 1 79 ? -3.153 -3.749 -14.159 1.00 86.62 79 CYS A CA 1
ATOM 651 C C . CYS A 1 79 ? -2.139 -2.988 -15.030 1.00 86.62 79 CYS A C 1
ATOM 653 O O . CYS A 1 79 ? -2.423 -1.843 -15.384 1.00 86.62 79 CYS A O 1
ATOM 655 N N . PRO A 1 80 ? -1.000 -3.601 -15.393 1.00 83.25 80 PRO A N 1
ATOM 656 C CA . PRO A 1 80 ? -0.063 -3.029 -16.361 1.00 83.25 80 PRO A CA 1
ATOM 657 C C . PRO A 1 80 ? -0.744 -2.615 -17.685 1.00 83.25 80 PRO A C 1
ATOM 659 O O . PRO A 1 80 ? -1.735 -3.246 -18.069 1.00 83.25 80 PRO A O 1
ATOM 662 N N . ASN A 1 81 ? -0.233 -1.573 -18.361 1.00 77.62 81 ASN A N 1
ATOM 663 C CA . ASN A 1 81 ? -0.873 -0.898 -19.504 1.00 77.62 81 ASN A CA 1
ATOM 664 C C . ASN A 1 81 ? -0.343 -1.213 -20.907 1.00 77.62 81 ASN A C 1
ATOM 666 O O . ASN A 1 81 ? 0.851 -1.519 -21.067 1.00 77.62 81 ASN A O 1
#

pLDDT: mean 87.12, std 12.01, range [51.25, 97.94]

Mean predicted aligned error: 5.3 Å